Protein AF-A0A835X3X9-F1 (afdb_monomer_lite)

Structure (mmCIF, N/CA/C/O backbone):
data_AF-A0A835X3X9-F1
#
_entry.id   AF-A0A835X3X9-F1
#
loop_
_atom_site.group_PDB
_atom_site.id
_atom_site.type_symbol
_atom_site.label_atom_id
_atom_site.label_alt_id
_atom_site.label_comp_id
_atom_site.label_asym_id
_atom_site.label_entity_id
_atom_site.label_seq_id
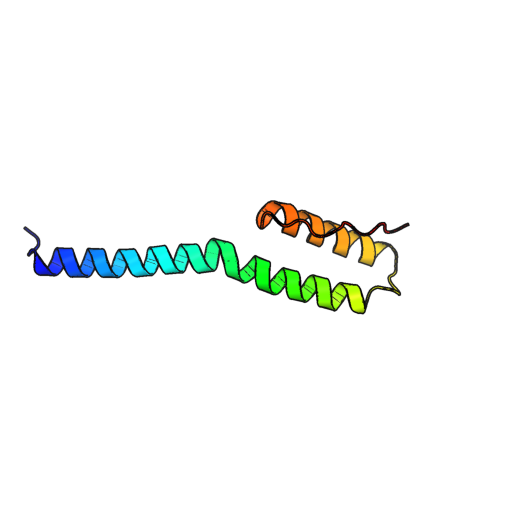_atom_site.pdbx_PDB_ins_code
_atom_site.Cartn_x
_atom_site.Cartn_y
_atom_site.Cartn_z
_atom_site.occupancy
_atom_site.B_iso_or_equiv
_atom_site.auth_seq_id
_atom_site.auth_comp_id
_atom_site.auth_asym_id
_atom_site.auth_atom_id
_atom_site.pdbx_PDB_model_num
ATOM 1 N N . MET A 1 1 ? 34.740 17.872 -25.955 1.00 51.59 1 MET A N 1
ATOM 2 C CA . MET A 1 1 ? 33.769 17.000 -26.658 1.00 51.59 1 MET A CA 1
ATOM 3 C C . MET A 1 1 ? 33.807 15.622 -26.011 1.00 51.59 1 MET A C 1
ATOM 5 O O . MET A 1 1 ? 34.857 14.995 -26.037 1.00 51.59 1 MET A O 1
ATOM 9 N N . LEU A 1 2 ? 32.722 15.175 -25.368 1.00 59.69 2 LEU A N 1
ATOM 10 C CA . LEU A 1 2 ? 32.662 13.839 -24.758 1.00 59.69 2 LEU A CA 1
ATOM 11 C C . LEU A 1 2 ? 32.712 12.764 -25.857 1.00 59.69 2 LEU A C 1
ATOM 13 O O . LEU A 1 2 ? 31.945 1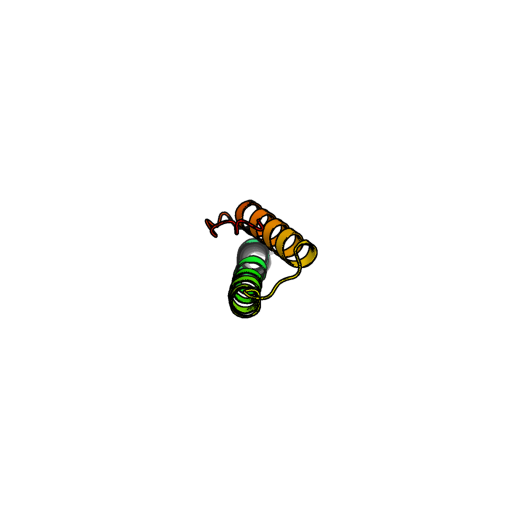2.848 -26.820 1.00 59.69 2 LEU A O 1
ATOM 17 N N . SER A 1 3 ? 33.594 11.773 -25.712 1.00 69.00 3 SER A N 1
ATOM 18 C CA . SER A 1 3 ? 33.709 10.667 -26.668 1.00 69.00 3 SER A CA 1
ATOM 19 C C . SER A 1 3 ? 32.401 9.876 -26.739 1.00 69.00 3 SER A C 1
ATOM 21 O O . SER A 1 3 ? 31.705 9.711 -25.734 1.00 69.00 3 SER A O 1
ATOM 23 N N . SER A 1 4 ? 32.061 9.370 -27.928 1.00 71.75 4 SER A N 1
ATOM 24 C CA . SER A 1 4 ? 30.820 8.619 -28.171 1.00 71.75 4 SER A CA 1
ATOM 25 C C . SER A 1 4 ? 30.662 7.425 -27.222 1.00 71.75 4 SER A C 1
ATOM 27 O O . SER A 1 4 ? 29.547 7.084 -26.837 1.00 71.75 4 SER A O 1
ATOM 29 N N . LYS A 1 5 ? 31.781 6.833 -26.781 1.00 69.56 5 LYS A N 1
ATOM 30 C CA . LYS A 1 5 ? 31.789 5.740 -25.798 1.00 69.56 5 LYS A CA 1
ATOM 31 C C . LYS A 1 5 ? 31.377 6.207 -24.398 1.00 69.56 5 LYS A C 1
ATOM 33 O O . LYS A 1 5 ? 30.619 5.525 -23.719 1.00 69.56 5 LYS A O 1
ATOM 38 N N . THR A 1 6 ? 31.825 7.393 -23.990 1.00 71.12 6 THR A N 1
ATOM 39 C CA . THR A 1 6 ? 31.505 7.993 -22.687 1.00 71.12 6 THR A CA 1
ATOM 40 C C . THR A 1 6 ? 30.035 8.406 -22.609 1.00 71.12 6 THR A C 1
ATOM 42 O O . THR A 1 6 ? 29.401 8.219 -21.578 1.00 71.12 6 THR A O 1
ATOM 45 N N . LYS A 1 7 ? 29.458 8.896 -23.717 1.00 78.25 7 LYS A N 1
ATOM 46 C CA . LYS A 1 7 ? 28.021 9.211 -23.809 1.00 78.25 7 LYS A CA 1
ATOM 47 C C . LYS A 1 7 ? 27.141 7.962 -23.678 1.00 78.25 7 LYS A C 1
ATOM 49 O O . LYS A 1 7 ? 26.130 8.012 -22.988 1.00 78.25 7 LYS A O 1
ATOM 54 N N . GLY A 1 8 ? 27.553 6.849 -24.294 1.00 72.50 8 GLY A N 1
ATOM 55 C CA . GLY A 1 8 ? 26.845 5.569 -24.195 1.00 72.50 8 GLY A CA 1
ATOM 56 C C . GLY A 1 8 ? 26.822 5.003 -22.772 1.00 72.50 8 GLY A C 1
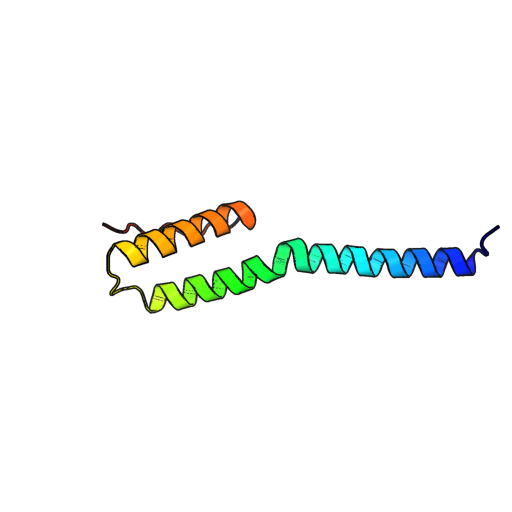ATOM 57 O O . GLY A 1 8 ? 25.774 4.560 -22.313 1.00 72.50 8 GLY A O 1
ATOM 58 N N . LEU A 1 9 ? 27.944 5.091 -22.044 1.00 72.12 9 LEU A N 1
ATOM 59 C CA . LEU A 1 9 ? 28.011 4.643 -20.646 1.00 72.12 9 LEU A CA 1
ATOM 60 C C . LEU A 1 9 ? 27.084 5.449 -19.724 1.00 72.12 9 LEU A C 1
ATOM 62 O O . LEU A 1 9 ? 26.407 4.876 -18.876 1.00 72.12 9 LEU A O 1
ATOM 66 N N . ILE A 1 10 ? 27.039 6.773 -19.901 1.00 80.06 10 I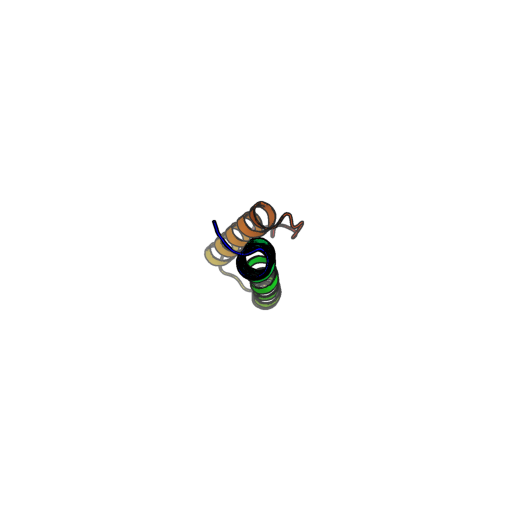LE A N 1
ATOM 67 C CA . ILE A 1 10 ? 26.195 7.658 -19.085 1.00 80.06 10 ILE A CA 1
ATOM 68 C C . ILE A 1 10 ? 24.710 7.396 -19.364 1.00 80.06 10 ILE A C 1
ATOM 70 O O . ILE A 1 10 ? 23.919 7.317 -18.428 1.00 80.06 10 ILE A O 1
ATOM 74 N N . ALA A 1 11 ? 24.337 7.210 -20.634 1.00 76.25 11 ALA A N 1
ATOM 75 C CA . ALA A 1 11 ? 22.960 6.903 -21.015 1.00 76.25 11 ALA A CA 1
ATOM 76 C C . ALA A 1 11 ? 22.487 5.555 -20.440 1.00 76.25 11 ALA A C 1
ATOM 78 O O . ALA A 1 11 ? 21.390 5.474 -19.889 1.00 76.25 11 ALA A O 1
ATOM 79 N N . ALA A 1 12 ? 23.334 4.521 -20.498 1.00 76.19 12 ALA A N 1
ATOM 80 C CA . ALA A 1 12 ? 23.029 3.220 -19.910 1.00 76.19 12 ALA A CA 1
ATOM 81 C C . ALA A 1 12 ? 22.864 3.313 -18.382 1.00 76.19 12 ALA A C 1
ATOM 83 O O . ALA A 1 12 ? 21.869 2.833 -17.842 1.00 76.19 12 ALA A O 1
ATOM 84 N N . GLY A 1 13 ? 23.774 4.002 -17.687 1.00 78.31 13 GLY A N 1
ATOM 85 C CA . GLY A 1 13 ? 23.682 4.194 -16.236 1.00 78.31 13 GLY A CA 1
ATOM 86 C C . GLY A 1 13 ? 22.424 4.956 -15.803 1.00 78.31 13 GLY A C 1
ATOM 87 O O . GLY A 1 13 ? 21.729 4.523 -14.887 1.00 78.31 13 GLY A O 1
ATOM 88 N N . ALA A 1 14 ? 22.081 6.045 -16.498 1.00 81.62 14 ALA A N 1
ATOM 89 C CA . ALA A 1 14 ? 20.879 6.825 -16.206 1.00 81.62 14 ALA A CA 1
ATOM 90 C C . ALA A 1 14 ? 19.595 6.002 -16.397 1.00 81.62 14 ALA A C 1
ATOM 92 O O . ALA A 1 14 ? 18.686 6.085 -15.575 1.00 81.62 14 ALA A O 1
ATOM 93 N N . SER A 1 15 ? 19.539 5.162 -17.437 1.00 80.50 15 SER A N 1
ATOM 94 C CA . SER A 1 15 ? 18.371 4.311 -17.692 1.00 80.50 15 SER A CA 1
ATOM 95 C C . SER A 1 15 ? 18.113 3.302 -16.568 1.00 80.50 15 SER A C 1
ATOM 97 O O . SER A 1 15 ? 16.969 3.131 -16.161 1.00 80.50 15 SER A O 1
ATOM 99 N N . VAL A 1 16 ? 19.164 2.708 -15.992 1.00 84.81 16 VAL A N 1
ATOM 100 C CA . VAL A 1 16 ? 19.033 1.767 -14.869 1.00 84.81 16 VAL A CA 1
ATOM 101 C C . VAL A 1 16 ? 18.502 2.474 -13.623 1.00 84.81 16 VAL A C 1
ATOM 103 O O . VAL A 1 16 ? 17.597 1.956 -12.975 1.00 84.81 16 VAL A O 1
ATOM 106 N N . ILE A 1 17 ? 19.007 3.670 -13.308 1.00 82.25 17 ILE A N 1
ATOM 107 C CA . ILE A 1 17 ? 18.539 4.459 -12.156 1.00 82.25 17 ILE A CA 1
ATOM 108 C C . ILE A 1 17 ? 17.065 4.849 -12.318 1.00 82.25 17 ILE A C 1
ATOM 110 O O . ILE A 1 17 ? 16.303 4.730 -11.365 1.00 82.25 17 ILE A O 1
ATOM 114 N N . ILE A 1 18 ? 16.647 5.256 -13.520 1.00 81.31 18 ILE A N 1
ATOM 115 C CA . ILE A 1 18 ? 15.252 5.619 -13.808 1.00 81.31 18 ILE A CA 1
ATOM 116 C C . ILE A 1 18 ? 14.332 4.402 -13.673 1.00 81.31 18 ILE A C 1
ATOM 118 O O . ILE A 1 18 ? 13.325 4.482 -12.979 1.00 81.31 18 ILE A O 1
ATOM 122 N N . ILE A 1 19 ? 14.690 3.262 -14.274 1.00 78.44 19 ILE A N 1
ATOM 123 C CA . ILE A 1 19 ? 13.898 2.023 -14.179 1.00 78.44 19 ILE A CA 1
ATOM 124 C C . ILE A 1 19 ? 13.767 1.585 -12.718 1.00 78.44 19 ILE A C 1
ATOM 126 O O . ILE A 1 19 ? 12.683 1.237 -12.264 1.00 78.44 19 ILE A O 1
ATOM 130 N N . THR A 1 20 ? 14.864 1.656 -11.967 1.00 70.12 20 THR A N 1
ATOM 131 C CA . THR A 1 20 ? 14.894 1.293 -10.549 1.00 70.12 20 THR A CA 1
ATOM 132 C C . THR A 1 20 ? 14.026 2.248 -9.723 1.00 70.12 20 THR A C 1
ATOM 134 O O . THR A 1 20 ? 13.217 1.797 -8.921 1.00 70.12 20 THR A O 1
ATOM 137 N N . GLY A 1 21 ? 14.124 3.558 -9.964 1.00 70.38 21 GLY A N 1
ATOM 138 C CA . GLY A 1 21 ? 13.298 4.568 -9.300 1.00 70.38 21 GLY A CA 1
ATOM 139 C C . GLY A 1 21 ? 11.802 4.407 -9.577 1.00 70.38 21 GLY A C 1
ATOM 140 O O . GLY A 1 21 ? 11.007 4.574 -8.661 1.00 70.38 21 GLY A O 1
ATOM 141 N N . ILE A 1 22 ? 11.420 4.019 -10.798 1.00 68.06 22 ILE A N 1
ATOM 142 C CA . ILE A 1 22 ? 10.023 3.717 -11.144 1.00 68.06 22 ILE A CA 1
ATOM 143 C C . ILE A 1 22 ? 9.549 2.464 -10.394 1.00 68.06 22 ILE A C 1
ATOM 145 O O . ILE A 1 22 ? 8.514 2.507 -9.743 1.00 68.06 22 ILE A O 1
ATOM 149 N N . LEU A 1 23 ? 10.328 1.377 -10.409 1.00 63.31 23 LEU A N 1
ATOM 150 C CA . LEU A 1 23 ? 9.960 0.124 -9.735 1.00 63.31 23 LEU A CA 1
ATOM 151 C C . LEU A 1 23 ? 9.789 0.286 -8.215 1.00 63.31 23 LEU A C 1
ATOM 153 O O . LEU A 1 23 ? 8.840 -0.253 -7.647 1.00 63.31 23 LEU A O 1
ATOM 157 N N . TYR A 1 24 ? 10.676 1.041 -7.559 1.00 62.88 24 TYR A N 1
ATOM 158 C CA . TYR A 1 24 ? 10.545 1.339 -6.127 1.00 62.88 24 TYR A CA 1
ATOM 159 C C . TYR A 1 24 ? 9.463 2.382 -5.831 1.00 62.88 24 TYR A C 1
ATOM 161 O O . TYR A 1 24 ? 8.834 2.320 -4.779 1.00 62.88 24 TYR A O 1
ATOM 169 N N . GLY A 1 25 ? 9.243 3.332 -6.741 1.00 59.56 25 GLY A N 1
ATOM 170 C CA . GLY A 1 25 ? 8.273 4.408 -6.562 1.00 59.56 25 GLY A CA 1
ATOM 171 C C . GLY A 1 25 ? 6.818 3.968 -6.716 1.00 59.56 25 GLY A C 1
ATOM 172 O O . GLY A 1 25 ? 5.955 4.580 -6.102 1.00 59.56 25 GLY A O 1
ATOM 173 N N . THR A 1 26 ? 6.538 2.926 -7.507 1.00 57.78 26 THR A N 1
ATOM 174 C CA . THR A 1 26 ? 5.152 2.538 -7.830 1.00 57.78 26 THR A CA 1
ATOM 175 C C . THR A 1 26 ? 4.742 1.154 -7.329 1.00 57.78 26 THR A C 1
ATOM 177 O O . THR A 1 26 ? 3.560 0.843 -7.362 1.00 57.78 26 THR A O 1
ATOM 180 N N . GLY A 1 27 ? 5.678 0.285 -6.927 1.00 52.47 27 GLY A N 1
ATOM 181 C CA . GLY A 1 27 ? 5.368 -1.141 -6.731 1.00 52.47 27 GLY A CA 1
ATOM 182 C C . GLY A 1 27 ? 5.653 -1.712 -5.344 1.00 52.47 27 GLY A C 1
ATOM 183 O O . GLY A 1 27 ? 4.914 -2.578 -4.879 1.00 52.47 27 GLY A O 1
ATOM 184 N N . SER A 1 28 ? 6.722 -1.273 -4.672 1.00 59.69 28 SER A N 1
ATOM 185 C CA . SER A 1 28 ? 7.191 -1.976 -3.470 1.00 59.69 28 SER A CA 1
ATOM 186 C C . SER A 1 28 ? 6.412 -1.651 -2.197 1.00 59.69 28 SER A C 1
ATOM 188 O O . SER A 1 28 ? 6.175 -2.569 -1.423 1.00 59.69 28 SER A O 1
ATOM 190 N N . SER A 1 29 ? 5.997 -0.400 -1.962 1.00 66.31 29 SER A N 1
ATOM 191 C CA . SER A 1 29 ? 5.199 -0.069 -0.766 1.00 66.31 29 SER A CA 1
ATOM 192 C C . SER A 1 29 ? 3.793 -0.650 -0.876 1.00 66.31 29 SER A C 1
ATOM 194 O O . SER A 1 29 ? 3.381 -1.396 -0.000 1.00 66.31 29 SER A O 1
ATOM 196 N N . CYS A 1 30 ? 3.121 -0.417 -2.005 1.00 73.38 30 CYS A N 1
ATOM 197 C CA . CYS A 1 30 ? 1.765 -0.888 -2.277 1.00 73.38 30 CYS A CA 1
ATOM 198 C C . CYS A 1 30 ? 1.614 -2.402 -2.116 1.00 73.38 30 CYS A C 1
ATOM 200 O O . CYS A 1 30 ? 0.722 -2.861 -1.413 1.00 73.38 30 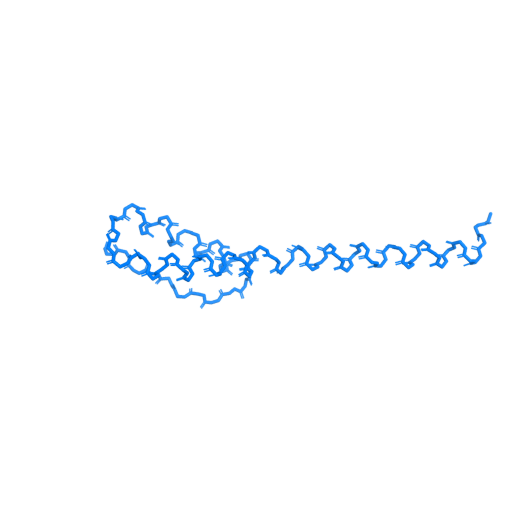CYS A O 1
ATOM 202 N N . GLY A 1 31 ? 2.512 -3.192 -2.718 1.00 69.12 31 GLY A N 1
ATOM 203 C CA . GLY A 1 31 ? 2.451 -4.651 -2.618 1.00 69.12 31 GLY A CA 1
ATOM 204 C C . GLY A 1 31 ? 2.736 -5.179 -1.209 1.00 69.12 31 GLY A C 1
ATOM 205 O O . GLY A 1 31 ? 2.085 -6.121 -0.766 1.00 69.12 31 GLY A O 1
ATOM 206 N N . ILE A 1 32 ? 3.688 -4.578 -0.487 1.00 71.00 32 ILE A N 1
ATOM 207 C CA . ILE A 1 32 ? 4.012 -4.978 0.891 1.00 71.00 32 ILE A CA 1
ATOM 208 C C . ILE A 1 32 ? 2.871 -4.597 1.834 1.00 71.00 32 ILE A C 1
ATOM 210 O O . ILE A 1 32 ? 2.469 -5.395 2.675 1.00 71.00 32 ILE A O 1
ATOM 214 N N . GLU A 1 33 ? 2.331 -3.397 1.680 1.00 74.06 33 GLU A N 1
ATOM 215 C CA . GLU A 1 33 ? 1.315 -2.863 2.574 1.00 74.06 33 GLU A CA 1
ATOM 216 C C . GLU A 1 33 ? -0.067 -3.473 2.315 1.00 74.06 33 GLU A C 1
ATOM 218 O O . GLU A 1 33 ? -0.799 -3.729 3.265 1.00 74.06 33 GLU A O 1
ATOM 223 N N . HIS A 1 34 ? -0.355 -3.891 1.078 1.00 75.06 34 HIS A N 1
ATOM 224 C CA . HIS A 1 34 ? -1.501 -4.750 0.765 1.00 75.06 34 HIS A CA 1
ATOM 225 C C . HIS A 1 34 ? -1.412 -6.089 1.516 1.00 75.06 34 HIS A C 1
ATOM 227 O O . HIS A 1 34 ? -2.388 -6.539 2.112 1.00 75.06 34 HIS A O 1
ATOM 233 N N . VAL A 1 35 ? -0.236 -6.731 1.532 1.00 75.06 35 VAL A N 1
ATOM 234 C CA . VAL A 1 35 ? -0.031 -7.993 2.267 1.00 75.06 35 VAL A CA 1
ATOM 235 C C . VAL A 1 35 ? -0.165 -7.788 3.777 1.00 75.06 35 VAL A C 1
ATOM 237 O O . VAL A 1 35 ? -0.746 -8.640 4.448 1.00 75.06 35 VAL A O 1
ATOM 240 N N . ILE A 1 36 ? 0.336 -6.667 4.309 1.00 76.31 36 ILE A N 1
ATOM 241 C CA . ILE A 1 36 ? 0.171 -6.303 5.723 1.00 76.31 36 ILE A CA 1
ATOM 242 C C . ILE A 1 36 ? -1.313 -6.127 6.051 1.00 76.31 36 ILE A C 1
ATOM 244 O O . ILE A 1 36 ? -1.780 -6.766 6.984 1.00 76.31 36 ILE A O 1
ATOM 248 N N . ILE A 1 37 ? -2.070 -5.366 5.254 1.00 73.69 37 ILE A N 1
ATOM 249 C CA . ILE A 1 37 ? -3.508 -5.142 5.467 1.00 73.69 37 ILE A CA 1
ATOM 250 C C . ILE A 1 37 ? -4.314 -6.441 5.371 1.00 73.69 37 ILE A C 1
ATOM 252 O O . ILE A 1 37 ? -5.172 -6.669 6.214 1.00 73.69 37 ILE A O 1
ATOM 256 N N . ILE A 1 38 ? -4.029 -7.336 4.418 1.00 72.31 38 ILE A N 1
ATOM 257 C CA . ILE A 1 38 ? -4.697 -8.651 4.360 1.00 72.31 38 ILE A CA 1
ATOM 258 C C . ILE A 1 38 ? -4.372 -9.486 5.605 1.00 72.31 38 ILE A C 1
ATOM 260 O O . ILE A 1 38 ? -5.249 -10.147 6.166 1.00 72.31 38 ILE A O 1
ATOM 264 N N . ASN A 1 39 ? -3.115 -9.489 6.042 1.00 68.56 39 ASN A N 1
ATOM 265 C CA . ASN A 1 39 ? -2.706 -10.250 7.217 1.00 68.56 39 ASN A CA 1
ATOM 266 C C . ASN A 1 39 ? -3.293 -9.673 8.514 1.00 68.56 39 ASN A C 1
ATOM 268 O O . ASN A 1 39 ? -3.671 -10.432 9.406 1.00 68.56 39 ASN A O 1
ATOM 272 N N . ASP A 1 40 ? -3.393 -8.350 8.597 1.00 65.19 40 ASP A N 1
ATOM 273 C CA . ASP A 1 40 ? -4.041 -7.653 9.697 1.00 65.19 40 ASP A CA 1
ATOM 274 C C . ASP A 1 40 ? -5.552 -7.912 9.651 1.00 65.19 40 ASP A C 1
ATOM 276 O O . ASP A 1 40 ? -6.088 -8.406 10.628 1.00 65.19 40 ASP A O 1
ATOM 280 N N . SER A 1 41 ? -6.235 -7.796 8.509 1.00 60.94 41 SER A N 1
ATOM 281 C CA . SER A 1 41 ? -7.680 -8.080 8.400 1.00 60.94 41 SER A CA 1
ATOM 282 C C . SER A 1 41 ? -8.097 -9.463 8.943 1.00 60.94 41 SER A C 1
ATOM 284 O O . SER A 1 41 ? -9.128 -9.573 9.598 1.00 60.94 41 SER A O 1
ATOM 286 N N . GLN A 1 42 ? -7.258 -10.502 8.795 1.00 59.53 42 GLN A N 1
ATOM 287 C CA . GLN A 1 42 ? -7.506 -11.841 9.364 1.00 59.53 42 GLN A CA 1
ATOM 288 C C . GLN A 1 42 ? -7.331 -11.936 10.890 1.00 59.53 42 GLN A C 1
ATOM 290 O O . GLN A 1 42 ? -7.788 -12.895 11.505 1.00 59.53 42 GLN A O 1
ATOM 295 N N . ARG A 1 43 ? -6.641 -10.982 11.519 1.00 54.22 43 ARG A N 1
ATOM 296 C CA . ARG A 1 43 ? -6.483 -10.875 12.982 1.00 54.22 43 ARG A CA 1
ATOM 297 C C . ARG A 1 43 ? -7.487 -9.916 13.625 1.00 54.22 43 ARG A C 1
ATOM 299 O O . ARG A 1 43 ? -7.505 -9.807 14.847 1.00 54.22 43 ARG A O 1
ATOM 306 N N . TYR A 1 44 ? -8.246 -9.191 12.811 1.00 55.25 44 TYR A N 1
ATOM 307 C CA . TYR A 1 44 ? -8.969 -7.978 13.184 1.00 55.25 44 TYR A CA 1
ATOM 308 C C . TYR A 1 44 ? -10.505 -8.203 13.232 1.00 55.25 44 TYR A C 1
ATOM 310 O O . TYR A 1 44 ? -11.270 -7.253 13.338 1.00 55.25 44 TYR A O 1
ATOM 318 N N . GLU A 1 45 ? -10.979 -9.458 13.239 1.00 53.00 45 GLU A N 1
ATOM 319 C CA . GLU A 1 45 ? -12.392 -9.804 13.514 1.00 53.00 45 GLU A CA 1
ATOM 320 C C . GLU A 1 45 ? -12.824 -9.509 14.978 1.00 53.00 45 GLU A C 1
ATOM 322 O O . GLU A 1 45 ? -14.011 -9.560 15.285 1.00 53.00 45 GLU A O 1
ATOM 327 N N . ASP A 1 46 ? -11.878 -9.152 15.862 1.00 56.69 46 ASP A N 1
ATOM 328 C CA . ASP A 1 46 ? -12.068 -8.887 17.305 1.00 56.69 46 ASP A CA 1
ATOM 329 C C . ASP A 1 46 ? -11.755 -7.423 17.723 1.00 56.69 46 ASP A C 1
ATOM 331 O O . ASP A 1 46 ? -11.480 -7.148 18.892 1.00 56.69 46 ASP A O 1
ATOM 335 N N . LEU A 1 47 ? -11.713 -6.468 16.789 1.00 62.84 47 LEU A N 1
ATOM 336 C CA . LEU A 1 47 ? -11.227 -5.111 17.078 1.00 62.84 47 LEU A CA 1
ATOM 337 C C . LEU A 1 47 ? -12.125 -4.279 18.001 1.00 62.84 47 LEU A C 1
ATOM 339 O O . LEU A 1 47 ? -13.338 -4.184 17.815 1.00 62.84 47 LEU A O 1
ATOM 343 N N . ASP A 1 48 ? -11.470 -3.531 18.889 1.00 70.44 48 ASP A N 1
ATOM 344 C CA . ASP A 1 48 ? -11.997 -2.289 19.452 1.00 70.44 48 ASP A CA 1
ATOM 345 C C . ASP A 1 48 ? -12.240 -1.249 18.329 1.00 70.44 48 ASP A C 1
ATOM 347 O O . ASP A 1 48 ? -11.427 -1.148 17.401 1.00 70.44 48 ASP A O 1
ATOM 351 N N . PRO A 1 49 ? -13.307 -0.431 18.407 1.00 71.94 49 PRO A N 1
ATOM 352 C CA . PRO A 1 49 ? -13.742 0.467 17.327 1.00 71.94 49 PRO A CA 1
ATOM 353 C C . PRO A 1 49 ? -12.650 1.425 16.819 1.00 71.94 49 PRO A C 1
ATOM 355 O O . PRO A 1 49 ? -12.550 1.671 15.620 1.00 71.94 49 PRO A O 1
ATOM 358 N N . GLU A 1 50 ? -11.765 1.894 17.700 1.00 77.56 50 GLU A N 1
ATOM 359 C CA . GLU A 1 50 ? -10.643 2.777 17.343 1.00 77.56 50 GLU A CA 1
ATOM 360 C C . GLU A 1 50 ? -9.640 2.105 16.387 1.00 77.56 50 GLU A C 1
ATOM 362 O O . GLU A 1 50 ? -9.140 2.721 15.448 1.00 77.56 50 GLU A O 1
ATOM 367 N N . SER A 1 51 ? -9.372 0.813 16.584 1.00 77.50 51 SER A N 1
ATOM 368 C CA . SER A 1 51 ? -8.422 0.063 15.757 1.00 77.50 51 SER A CA 1
ATOM 369 C C . SER A 1 51 ? -8.997 -0.307 14.383 1.00 77.50 51 SER A C 1
ATOM 371 O O . SER A 1 51 ? -8.238 -0.536 13.440 1.00 77.50 51 SER A O 1
ATOM 373 N N . CYS A 1 52 ? -10.327 -0.347 14.248 1.00 80.62 52 CYS A N 1
ATOM 374 C CA . CYS A 1 52 ? -10.997 -0.545 12.962 1.00 80.62 52 CYS A CA 1
ATOM 375 C C . CYS A 1 52 ? -10.933 0.716 12.097 1.00 80.62 52 CYS A C 1
ATOM 377 O O . CYS A 1 52 ? -10.590 0.635 10.917 1.00 80.62 52 CYS A O 1
ATOM 379 N N . GLU A 1 53 ? -11.160 1.890 12.692 1.00 83.44 53 GLU A N 1
ATOM 380 C CA . GLU A 1 53 ? -11.037 3.168 11.985 1.00 83.44 53 GLU A CA 1
ATOM 381 C C . GLU A 1 53 ? -9.612 3.409 11.458 1.00 83.44 53 GLU A C 1
ATOM 383 O O . GLU A 1 53 ? -9.439 3.857 10.321 1.00 83.44 53 GLU A O 1
ATOM 388 N N . GLU A 1 54 ? -8.581 3.052 12.235 1.00 83.25 54 GLU A N 1
ATOM 389 C CA . GLU A 1 54 ? -7.185 3.136 11.786 1.00 83.25 54 GLU A CA 1
ATOM 390 C C . GLU A 1 54 ? -6.928 2.241 10.561 1.00 83.25 54 GLU A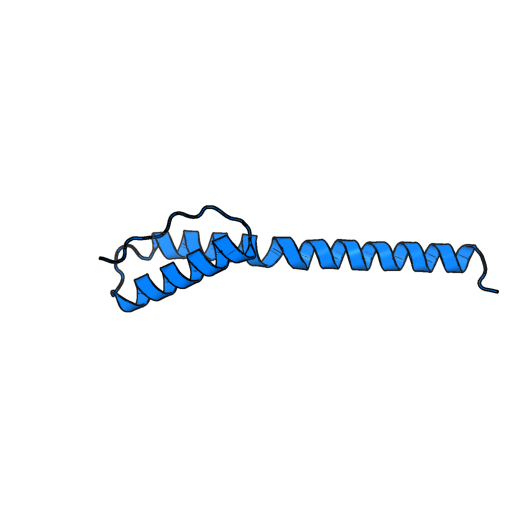 C 1
ATOM 392 O O . GLU A 1 54 ? -6.273 2.658 9.601 1.00 83.25 54 GLU A O 1
ATOM 397 N N . LEU A 1 55 ? -7.480 1.024 10.551 1.00 83.19 55 LEU A N 1
ATOM 398 C CA . LEU A 1 55 ? -7.351 0.102 9.425 1.00 83.19 55 LEU A CA 1
ATOM 399 C C . LEU A 1 55 ? -8.082 0.627 8.174 1.00 83.19 55 LEU A C 1
ATOM 401 O O . LEU A 1 55 ? -7.526 0.571 7.076 1.00 83.19 55 LEU A O 1
ATOM 405 N N . VAL A 1 56 ? -9.281 1.198 8.331 1.00 85.94 56 VAL A N 1
ATOM 406 C CA . VAL A 1 56 ? -10.030 1.846 7.238 1.00 85.94 56 VAL A CA 1
ATOM 407 C C . VAL A 1 56 ? -9.240 3.001 6.629 1.00 85.94 56 VAL A C 1
ATOM 409 O O . VAL A 1 56 ? -9.146 3.098 5.405 1.00 85.94 56 VAL A O 1
ATOM 412 N N . TYR A 1 57 ? -8.619 3.847 7.454 1.00 85.25 57 TYR A N 1
ATOM 413 C CA . TYR A 1 57 ? -7.806 4.959 6.962 1.00 85.25 57 TYR A CA 1
ATOM 414 C C . TYR A 1 57 ? -6.632 4.471 6.104 1.00 85.25 57 TYR A C 1
ATOM 416 O O . TYR A 1 57 ? -6.382 5.002 5.021 1.00 85.25 57 TYR A O 1
ATOM 424 N N . ARG A 1 58 ? -5.951 3.408 6.545 1.00 83.44 58 ARG A N 1
ATOM 425 C CA . ARG A 1 58 ? -4.838 2.810 5.796 1.00 83.44 58 ARG A CA 1
ATOM 426 C C . ARG A 1 58 ? -5.302 2.160 4.492 1.00 83.44 58 ARG A C 1
ATOM 428 O O . ARG A 1 58 ? -4.595 2.267 3.497 1.00 83.44 58 ARG A O 1
ATOM 435 N N . ILE A 1 59 ? -6.488 1.543 4.462 1.00 83.50 59 ILE A N 1
ATOM 436 C CA . ILE A 1 59 ? -7.097 1.004 3.231 1.00 83.50 59 ILE A CA 1
ATOM 437 C C . ILE A 1 59 ? -7.391 2.122 2.222 1.00 83.50 59 ILE A C 1
ATOM 439 O O . ILE A 1 59 ? -7.077 1.970 1.043 1.00 83.50 59 ILE A O 1
ATOM 443 N N . ILE A 1 60 ? -7.945 3.254 2.670 1.00 85.25 60 ILE A N 1
ATOM 444 C CA . ILE A 1 60 ? -8.221 4.415 1.806 1.00 85.25 60 ILE A CA 1
ATOM 445 C C . ILE A 1 60 ? -6.920 4.972 1.226 1.00 85.25 60 ILE A C 1
ATOM 447 O O . ILE A 1 60 ? -6.819 5.151 0.014 1.00 85.25 60 ILE A O 1
ATOM 451 N N . GLU A 1 61 ? -5.908 5.185 2.070 1.00 83.94 61 GLU A N 1
ATOM 452 C CA . GLU A 1 61 ? -4.594 5.664 1.634 1.00 83.94 61 GLU A CA 1
ATOM 453 C C . GLU A 1 61 ? -3.956 4.711 0.613 1.00 83.94 61 GLU A C 1
ATOM 455 O O . GLU A 1 61 ? -3.338 5.157 -0.356 1.00 83.94 61 GLU A O 1
ATOM 460 N N . LEU A 1 62 ? -4.145 3.399 0.784 1.00 83.12 62 LEU A N 1
ATOM 461 C CA . LEU A 1 62 ? -3.690 2.398 -0.173 1.00 83.12 62 LEU A CA 1
ATOM 462 C C . LEU A 1 62 ? -4.431 2.477 -1.503 1.00 83.12 62 LEU A C 1
ATOM 464 O O . LEU A 1 62 ? -3.795 2.467 -2.552 1.00 83.12 62 LEU A O 1
ATOM 468 N N . ASN A 1 63 ? -5.759 2.546 -1.470 1.00 81.19 63 ASN A N 1
ATOM 469 C CA . ASN A 1 63 ? -6.571 2.617 -2.678 1.00 81.19 63 ASN A CA 1
ATOM 470 C C . ASN A 1 63 ? -6.240 3.882 -3.485 1.00 81.19 63 ASN A C 1
ATOM 472 O O . ASN A 1 63 ? -6.073 3.799 -4.699 1.00 81.19 63 ASN A O 1
ATOM 476 N N . GLU A 1 64 ? -6.045 5.026 -2.820 1.00 82.31 64 GLU A N 1
ATOM 477 C CA . GLU A 1 64 ? -5.677 6.289 -3.472 1.00 82.31 64 GLU A CA 1
ATOM 478 C C . GLU A 1 64 ? -4.240 6.291 -4.015 1.00 82.31 64 GLU A C 1
ATOM 480 O O . GLU A 1 64 ? -4.009 6.688 -5.158 1.00 82.31 64 GLU A O 1
ATOM 485 N N . ASN A 1 65 ? -3.258 5.853 -3.219 1.00 80.88 65 ASN A N 1
ATOM 486 C CA . ASN A 1 65 ? -1.846 5.931 -3.610 1.00 80.88 65 ASN A CA 1
ATOM 487 C C . ASN A 1 65 ? -1.422 4.828 -4.583 1.00 80.88 65 ASN A C 1
ATOM 489 O O . ASN A 1 65 ? -0.440 4.994 -5.311 1.00 80.88 65 ASN A O 1
ATOM 493 N N . CYS A 1 66 ? -2.127 3.699 -4.575 1.00 78.69 66 CYS A N 1
ATOM 494 C CA . CYS A 1 66 ? -1.757 2.509 -5.330 1.00 78.69 66 CYS A CA 1
ATOM 495 C C . CYS A 1 66 ? -2.765 2.136 -6.420 1.00 78.69 66 CYS A C 1
ATOM 497 O O . CYS A 1 66 ? -2.530 1.138 -7.100 1.00 78.69 66 CYS A O 1
ATOM 499 N N . ASP A 1 67 ? -3.842 2.915 -6.587 1.00 78.69 67 ASP A N 1
ATOM 500 C CA . ASP A 1 67 ? -4.924 2.655 -7.550 1.00 78.69 67 ASP A CA 1
ATOM 501 C C . ASP A 1 67 ? -5.477 1.226 -7.394 1.00 78.69 67 ASP A C 1
ATOM 503 O O . ASP A 1 67 ? -5.540 0.434 -8.335 1.00 78.69 67 ASP A O 1
ATOM 507 N N . MET A 1 68 ? -5.767 0.858 -6.143 1.00 71.88 68 MET A N 1
ATOM 508 C CA . MET A 1 68 ? -6.291 -0.457 -5.769 1.00 71.88 68 MET A CA 1
ATOM 509 C C . MET A 1 68 ? -7.756 -0.352 -5.345 1.00 71.88 68 MET A C 1
ATOM 511 O O . MET A 1 68 ? -8.195 0.687 -4.866 1.00 71.88 68 MET A O 1
ATOM 515 N N . ASP A 1 69 ? -8.493 -1.454 -5.486 1.00 76.50 69 ASP A N 1
ATOM 516 C CA . ASP A 1 69 ? -9.914 -1.550 -5.135 1.00 76.50 69 ASP A CA 1
ATOM 517 C C . ASP A 1 69 ? -10.116 -2.494 -3.935 1.00 76.50 69 ASP A C 1
ATOM 519 O O . ASP A 1 69 ? -10.823 -3.501 -4.022 1.00 76.50 69 ASP A O 1
ATOM 523 N N . ILE A 1 70 ? -9.437 -2.226 -2.814 1.00 82.38 70 ILE A N 1
ATOM 524 C CA . ILE A 1 70 ? -9.665 -2.976 -1.569 1.00 82.38 70 ILE A CA 1
ATOM 525 C C . ILE A 1 70 ? -10.996 -2.519 -0.961 1.00 82.38 70 ILE A C 1
ATOM 527 O O . ILE A 1 70 ? -11.239 -1.320 -0.815 1.00 82.38 70 ILE A O 1
ATOM 531 N N . GLU A 1 71 ? -11.855 -3.473 -0.601 1.00 80.94 71 GLU A N 1
ATOM 532 C CA . GLU A 1 71 ? -13.148 -3.192 0.027 1.00 80.94 71 GLU A CA 1
ATOM 533 C C . GLU A 1 71 ? -12.960 -2.509 1.391 1.00 80.94 71 GLU A C 1
ATOM 535 O O . GLU A 1 71 ? -12.155 -2.942 2.219 1.00 80.94 71 GLU A O 1
ATOM 540 N N . ILE A 1 72 ? -13.697 -1.418 1.613 1.00 81.06 72 ILE A N 1
ATOM 541 C CA . ILE A 1 72 ? -13.661 -0.678 2.875 1.00 81.06 72 ILE A CA 1
ATOM 542 C C . ILE A 1 72 ? -14.491 -1.438 3.912 1.00 81.06 72 ILE A C 1
ATOM 544 O O . ILE A 1 72 ? -15.654 -1.756 3.671 1.00 81.06 72 ILE A O 1
ATOM 548 N N . LEU A 1 73 ? -13.889 -1.699 5.071 1.00 80.38 73 LEU A N 1
ATOM 549 C CA . LEU A 1 73 ? -14.554 -2.337 6.205 1.00 80.38 73 LEU A CA 1
ATOM 550 C C . LEU A 1 73 ? -15.548 -1.376 6.870 1.00 80.38 73 LEU A C 1
ATOM 552 O O . LEU A 1 73 ? -15.230 -0.214 7.119 1.00 80.38 73 LEU A O 1
ATOM 556 N N . ASP A 1 74 ? -16.748 -1.876 7.167 1.00 77.38 74 ASP A N 1
ATOM 557 C CA . ASP A 1 74 ? -17.758 -1.155 7.943 1.00 77.38 74 ASP A CA 1
ATOM 558 C C . ASP A 1 74 ? -17.519 -1.415 9.435 1.00 77.38 74 ASP A C 1
ATOM 560 O O . ASP A 1 74 ? -17.715 -2.530 9.925 1.00 77.38 74 ASP A O 1
ATOM 564 N N . CYS A 1 75 ? -17.024 -0.397 10.135 1.00 78.44 75 CYS A N 1
ATOM 565 C CA . CYS A 1 75 ? -16.575 -0.503 11.523 1.00 78.44 75 CYS A CA 1
ATOM 566 C C . CYS A 1 75 ? -17.694 -0.375 12.573 1.00 78.44 75 CYS A C 1
ATOM 568 O O . CYS A 1 75 ? -17.383 -0.399 13.764 1.00 78.44 75 CYS A O 1
ATOM 570 N N . GLY A 1 76 ? -18.968 -0.330 12.149 1.00 63.97 76 GLY A N 1
ATOM 571 C CA . GLY A 1 76 ? -20.142 -0.384 13.034 1.00 63.97 76 GLY A CA 1
ATOM 572 C C . GLY A 1 76 ? -20.642 0.964 13.537 1.00 63.97 76 GLY A C 1
ATOM 573 O O . GLY A 1 76 ? -19.843 1.738 14.105 1.00 63.97 76 GLY A O 1
#

Sequence (76 aa):
MLSSKTKGLIAAGASVIIITGILYGTGSSCGIEHVIIINDSQRYEDLDPESCEELVYRIIELNENCDMDIEILDCG

Foldseek 3Di:
DDDPVRVVVVVVVVVVVVVVCVCVQQPDCLVVLVVVLVVVVVVPPPDDLVVLVVSQVSVVVSCVRHVDDDDRDDSD

pLDDT: mean 73.09, std 9.22, range [51.59, 85.94]

Secondary structure (DSSP, 8-state):
---HHHHHHHHHHHHHHHHHHHHHHHTHHHHHHHHHHHHHHTT-TT--HHHHHHHHHHHHHHHHHHT--PPPP---

Radius of gyration: 20.51 Å; chains: 1; bounding box: 54×29×48 Å